Protein AF-A0A1G3AFC1-F1 (afdb_monomer_lite)

Radius of gyration: 31.23 Å; chains: 1; bounding box: 61×49×106 Å

Secondary structure (DSSP, 8-state):
--SHHHHHHHHHHHHHHHHHHHTT-PPPPPPPP-------EEEEEE--SEEE-TT-EEEEEEEEE-SS-EEEEEEEEEEEE-SSSEEEEEEEEES--S-HHHHTTTSTTS-S----TTEEEEE-HHHHHHHH--SSEEEEEEPPTT--EEE-TT-EEEEEEEEEE--SSS-EEEEEEEEEEE-

Structure (mmCIF, N/CA/C/O backbone):
data_AF-A0A1G3AFC1-F1
#
_entry.id   AF-A0A1G3AFC1-F1
#
loop_
_atom_site.group_PDB
_atom_site.id
_atom_site.type_symbol
_atom_site.label_atom_id
_atom_site.label_alt_id
_atom_site.label_comp_id
_atom_site.label_asym_id
_atom_site.label_entity_id
_atom_site.label_seq_id
_atom_site.pdbx_PDB_ins_code
_atom_site.Cartn_x
_atom_site.Cartn_y
_atom_site.Cartn_z
_atom_site.occupancy
_atom_site.B_iso_or_equiv
_atom_site.auth_seq_id
_atom_site.auth_comp_id
_atom_site.auth_asym_id
_atom_site.auth_atom_id
_atom_site.pdbx_PDB_model_num
ATOM 1 N N . MET A 1 1 ? -42.505 -38.297 80.434 1.00 51.41 1 MET A N 1
ATOM 2 C CA . MET A 1 1 ? -42.292 -36.983 79.784 1.00 51.41 1 MET A CA 1
ATOM 3 C C . MET A 1 1 ? -40.799 -36.788 79.515 1.00 51.41 1 MET A C 1
ATOM 5 O O . MET A 1 1 ? -40.097 -36.405 80.435 1.00 51.41 1 MET A O 1
ATOM 9 N N . ARG A 1 2 ? -40.279 -37.134 78.326 1.00 53.50 2 ARG A N 1
ATOM 10 C CA . ARG A 1 2 ? -38.871 -36.860 77.922 1.00 53.50 2 ARG A CA 1
ATOM 11 C C . ARG A 1 2 ? -38.649 -36.772 76.396 1.00 53.50 2 ARG A C 1
ATOM 13 O O . ARG A 1 2 ? -37.534 -36.530 75.960 1.00 53.50 2 ARG A O 1
ATOM 20 N N . THR A 1 3 ? -39.691 -36.945 75.580 1.00 54.88 3 THR A N 1
ATOM 21 C CA . THR A 1 3 ? -39.605 -37.040 74.109 1.00 54.88 3 THR A CA 1
ATOM 22 C C . THR A 1 3 ? -39.772 -35.705 73.375 1.00 54.88 3 THR A C 1
ATOM 24 O O . THR A 1 3 ? -39.452 -35.618 72.196 1.00 54.88 3 THR A O 1
ATOM 27 N N . THR A 1 4 ? -40.225 -34.645 74.049 1.00 58.91 4 THR A N 1
ATOM 28 C CA . THR A 1 4 ? -40.506 -33.338 73.428 1.00 58.91 4 THR A CA 1
ATOM 29 C C . THR A 1 4 ? -39.251 -32.498 73.183 1.00 58.91 4 THR A C 1
ATOM 31 O O . THR A 1 4 ? -39.187 -31.769 72.200 1.00 58.91 4 THR A O 1
ATOM 34 N N . SER A 1 5 ? -38.218 -32.625 74.020 1.00 61.38 5 SER A N 1
ATOM 35 C CA . SER A 1 5 ? -37.011 -31.788 73.928 1.00 61.38 5 SER A CA 1
ATOM 36 C C . SER A 1 5 ? -36.074 -32.187 72.783 1.00 61.38 5 SER A C 1
ATOM 38 O O . SER A 1 5 ? -35.434 -31.322 72.191 1.00 61.38 5 SER A O 1
ATOM 40 N N . LEU A 1 6 ? -36.015 -33.477 72.431 1.00 67.31 6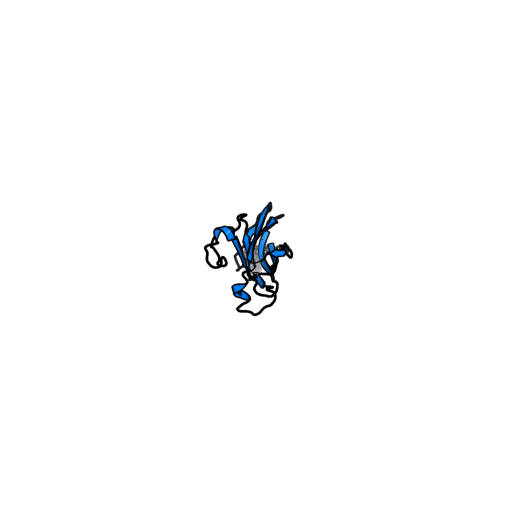 LEU A N 1
ATOM 41 C CA . LEU A 1 6 ? -35.122 -33.974 71.377 1.00 67.31 6 LEU A CA 1
ATOM 42 C C . LEU A 1 6 ? -35.617 -33.586 69.973 1.00 67.31 6 LEU A C 1
ATOM 44 O O . LEU A 1 6 ? -34.820 -33.229 69.112 1.00 67.31 6 LEU A O 1
ATOM 48 N N . ALA A 1 7 ? -36.937 -33.600 69.764 1.00 68.75 7 ALA A N 1
ATOM 49 C CA . ALA A 1 7 ? -37.548 -33.210 68.495 1.00 68.75 7 ALA A CA 1
ATOM 50 C C . ALA A 1 7 ? -37.351 -31.714 68.198 1.00 68.75 7 ALA A C 1
ATOM 52 O O . ALA A 1 7 ? -37.033 -31.344 67.073 1.00 68.75 7 ALA A O 1
ATOM 53 N N . VAL A 1 8 ? -37.466 -30.858 69.220 1.00 73.06 8 VAL A N 1
ATOM 54 C CA . VAL A 1 8 ? -37.245 -29.408 69.083 1.00 73.06 8 VAL A CA 1
ATOM 55 C C . VAL A 1 8 ? -35.782 -29.097 68.750 1.00 73.06 8 VAL A C 1
ATOM 57 O O . VAL A 1 8 ? -35.515 -28.280 67.871 1.00 73.06 8 VAL A O 1
ATOM 60 N N . LEU A 1 9 ? -34.833 -29.789 69.390 1.00 73.50 9 LEU A N 1
ATOM 61 C CA . LEU A 1 9 ? -33.402 -29.664 69.089 1.00 73.50 9 LEU A CA 1
ATOM 62 C C . LEU A 1 9 ? -33.065 -30.097 67.657 1.00 73.50 9 LEU A C 1
ATOM 64 O O . LEU A 1 9 ? -32.279 -29.430 66.989 1.00 73.50 9 LEU A O 1
ATOM 68 N N . LEU A 1 10 ? -33.688 -31.173 67.168 1.00 75.38 10 LEU A N 1
ATOM 69 C CA . LEU A 1 10 ? -33.474 -31.652 65.804 1.00 75.38 10 LEU A CA 1
ATOM 70 C C . LEU A 1 10 ? -34.011 -30.657 64.763 1.00 75.38 10 LEU A C 1
ATOM 72 O O . LEU A 1 10 ? -33.334 -30.375 63.779 1.00 75.38 10 LEU A O 1
ATOM 76 N N . ILE A 1 11 ? -35.189 -30.075 65.006 1.00 75.88 11 ILE A N 1
ATOM 77 C CA . ILE A 1 11 ? -35.785 -29.061 64.122 1.00 75.88 11 ILE A CA 1
ATOM 78 C C . ILE A 1 11 ? -34.911 -27.800 64.072 1.00 75.88 11 ILE A C 1
ATOM 80 O O . ILE A 1 11 ? -34.654 -27.276 62.991 1.00 75.88 11 ILE A O 1
ATOM 84 N N . LEU A 1 12 ? -34.406 -27.341 65.221 1.00 74.25 12 LEU A N 1
ATOM 85 C CA . LEU A 1 12 ? -33.506 -26.185 65.286 1.00 74.25 12 LEU A CA 1
ATOM 86 C C . LEU A 1 12 ? -32.175 -26.444 64.573 1.00 74.25 12 LEU A C 1
ATOM 88 O O . LEU A 1 12 ? -31.696 -25.570 63.855 1.00 74.25 12 LEU A O 1
ATOM 92 N N . ALA A 1 13 ? -31.601 -27.640 64.718 1.00 71.69 13 ALA A N 1
ATOM 93 C CA . ALA A 1 13 ? -30.367 -28.010 64.030 1.00 71.69 13 ALA A CA 1
ATOM 94 C C . ALA A 1 13 ? -30.548 -28.043 62.502 1.00 71.69 13 ALA A C 1
ATOM 96 O O . ALA A 1 13 ? -29.705 -27.522 61.773 1.00 71.69 13 ALA A O 1
ATOM 97 N N . VAL A 1 14 ? -31.667 -28.588 62.013 1.00 74.56 14 VAL A N 1
ATOM 98 C CA . VAL A 1 14 ? -31.995 -28.604 60.577 1.00 74.56 14 VAL A CA 1
ATOM 99 C C . VAL A 1 14 ? -32.233 -27.187 60.047 1.00 74.56 14 VAL A C 1
ATOM 101 O O . VAL A 1 14 ? -31.735 -26.848 58.975 1.00 74.56 14 VAL A O 1
ATOM 104 N N . ALA A 1 15 ? -32.925 -26.335 60.808 1.00 69.75 15 ALA A N 1
ATOM 105 C CA . ALA A 1 15 ? -33.144 -24.940 60.430 1.00 69.75 15 ALA A CA 1
ATOM 106 C C . ALA A 1 15 ? -31.825 -24.149 60.354 1.00 69.75 15 ALA A C 1
ATOM 108 O O . ALA A 1 15 ? -31.602 -23.418 59.392 1.00 69.75 15 ALA A O 1
ATOM 109 N N . LEU A 1 16 ? -30.918 -24.336 61.318 1.00 68.62 16 LEU A N 1
ATOM 110 C CA . LEU A 1 16 ? -29.599 -23.693 61.326 1.00 68.62 16 LEU A CA 1
ATOM 111 C C . LEU A 1 16 ? -28.709 -24.167 60.168 1.00 68.62 16 LEU A C 1
ATOM 113 O O . LEU A 1 16 ? -28.019 -23.349 59.560 1.00 68.62 16 LEU A O 1
ATOM 117 N N . LEU A 1 17 ? -28.762 -25.456 59.816 1.00 64.50 17 LEU A N 1
ATOM 118 C CA . LEU A 1 17 ? -28.052 -26.002 58.654 1.00 64.50 17 LEU A CA 1
ATOM 119 C C . LEU A 1 17 ? -28.596 -25.443 57.332 1.00 64.50 17 LEU A C 1
ATOM 121 O O . LEU A 1 17 ? -27.813 -25.099 56.450 1.00 64.50 17 LEU A O 1
ATOM 125 N N . ALA A 1 18 ? -29.918 -25.295 57.205 1.00 61.31 18 ALA A N 1
ATOM 126 C CA . ALA A 1 18 ? -30.536 -24.702 56.020 1.00 61.31 18 ALA A CA 1
ATOM 127 C C . ALA A 1 18 ? -30.172 -23.215 55.864 1.00 61.31 18 ALA A C 1
ATOM 129 O O . ALA A 1 18 ? -29.849 -22.774 54.765 1.00 61.31 18 ALA A O 1
ATOM 130 N N . ILE A 1 19 ? -30.150 -22.452 56.962 1.00 64.75 19 ILE A N 1
ATOM 131 C CA . ILE A 1 19 ? -29.762 -21.033 56.945 1.00 64.75 19 ILE A CA 1
ATOM 132 C C . ILE A 1 19 ? -28.272 -20.877 56.604 1.00 64.75 19 ILE A C 1
ATOM 134 O O . ILE A 1 19 ? -27.912 -20.011 55.808 1.00 64.75 19 ILE A O 1
ATOM 138 N N . GLY A 1 20 ? -27.410 -21.749 57.138 1.00 58.84 20 GLY A N 1
ATOM 139 C CA . GLY A 1 20 ? -25.987 -21.775 56.790 1.00 58.84 20 GLY A CA 1
ATOM 140 C C . GLY A 1 20 ? -25.734 -22.106 55.315 1.00 58.84 20 GLY A C 1
ATOM 141 O O . GLY A 1 20 ? -24.843 -21.519 54.710 1.00 58.84 20 GLY A O 1
ATOM 142 N N . ALA A 1 21 ? -26.542 -22.987 54.718 1.00 59.78 21 ALA A N 1
ATOM 143 C CA . ALA A 1 21 ? -26.427 -23.366 53.309 1.00 59.78 21 ALA A CA 1
ATOM 144 C C . ALA A 1 21 ? -26.910 -22.274 52.334 1.00 59.78 21 ALA A C 1
ATOM 146 O O . ALA A 1 21 ? -26.388 -22.181 51.226 1.00 59.78 21 ALA A O 1
ATOM 147 N N . LEU A 1 22 ? -27.869 -21.428 52.732 1.00 57.62 22 LEU A N 1
ATOM 148 C CA . LEU A 1 22 ? -28.245 -20.251 51.937 1.00 57.62 22 LEU A CA 1
ATOM 149 C C . LEU A 1 22 ? -27.219 -19.113 52.060 1.00 57.62 22 LEU A C 1
ATOM 151 O O . LEU A 1 22 ? -27.026 -18.365 51.107 1.00 57.62 22 LEU A O 1
ATOM 155 N N . ALA A 1 23 ? -26.533 -18.993 53.200 1.00 58.97 23 ALA A N 1
ATOM 156 C CA . ALA A 1 23 ? -25.540 -17.942 53.432 1.00 58.97 23 ALA A CA 1
ATOM 157 C C . ALA A 1 23 ? -24.205 -18.153 52.683 1.00 58.97 23 ALA A C 1
ATOM 159 O O . ALA A 1 23 ? -23.393 -17.231 52.623 1.00 58.97 23 ALA A O 1
ATOM 160 N N . THR A 1 24 ? -23.962 -19.338 52.110 1.00 59.53 24 THR A N 1
ATOM 161 C CA . THR A 1 24 ? -22.752 -19.645 51.322 1.00 59.53 24 THR A CA 1
ATOM 162 C C . THR A 1 24 ? -22.941 -19.498 49.815 1.00 59.53 24 THR A C 1
ATOM 164 O O . THR A 1 24 ? -21.978 -19.669 49.063 1.00 59.53 24 THR A O 1
ATOM 167 N N . GLN A 1 25 ? -24.142 -19.141 49.352 1.00 62.00 25 GLN A N 1
ATOM 168 C CA . GLN A 1 25 ? -24.335 -18.728 47.968 1.00 62.00 25 GLN A CA 1
ATOM 169 C C . GLN A 1 25 ? -23.779 -17.312 47.811 1.00 62.00 25 GLN A C 1
ATOM 171 O O . GLN A 1 25 ? -24.467 -16.316 48.021 1.00 62.00 25 GLN A O 1
ATOM 176 N N . GLY A 1 26 ? -22.486 -17.234 47.483 1.00 66.19 26 GLY A N 1
ATOM 177 C CA . GLY A 1 26 ? -21.879 -16.007 46.978 1.00 66.19 26 GLY A CA 1
ATOM 178 C C . GLY A 1 26 ? -22.670 -15.464 45.780 1.00 66.19 26 GLY A C 1
ATOM 179 O O . GLY A 1 26 ? -23.476 -16.194 45.194 1.00 66.19 26 GLY A O 1
ATOM 180 N N . PRO A 1 27 ? -22.477 -14.186 45.413 1.00 74.06 27 PRO A N 1
ATOM 181 C CA . PRO A 1 27 ? -23.158 -13.610 44.261 1.00 74.06 27 PRO A CA 1
ATOM 182 C C . PRO A 1 27 ? -22.965 -14.518 43.046 1.00 74.06 27 PRO A C 1
ATOM 184 O O . PRO A 1 27 ? -21.877 -15.067 42.846 1.00 74.06 27 PRO A O 1
ATOM 187 N N . ALA A 1 28 ? -24.040 -14.697 42.273 1.00 75.56 28 ALA A N 1
ATOM 188 C CA . ALA A 1 28 ? -23.974 -15.443 41.028 1.00 75.56 28 ALA A CA 1
ATOM 189 C C . ALA A 1 28 ? -22.773 -14.932 40.212 1.00 75.56 28 ALA A C 1
ATOM 191 O O . ALA A 1 28 ? -22.538 -13.716 40.190 1.00 75.56 28 ALA A O 1
ATOM 192 N N . PRO A 1 29 ? -21.977 -15.831 39.605 1.00 74.00 29 PRO A N 1
ATOM 193 C CA . PRO A 1 29 ? -20.879 -15.410 38.751 1.00 74.00 29 PRO A CA 1
ATOM 194 C C . PRO A 1 29 ? -21.417 -14.419 37.721 1.00 74.00 29 PRO A C 1
ATOM 196 O O . PRO A 1 29 ? -22.510 -14.614 37.191 1.00 74.00 29 PRO A O 1
ATOM 199 N N . ALA A 1 30 ? -20.673 -13.334 37.501 1.00 77.25 30 A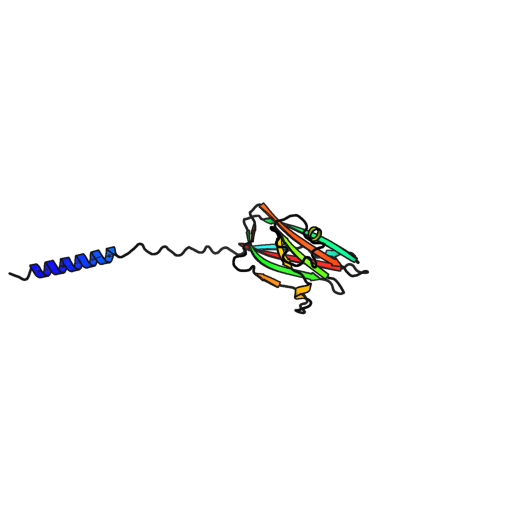LA A N 1
ATOM 200 C CA . ALA A 1 30 ? -21.048 -12.341 36.509 1.00 77.25 30 ALA A CA 1
ATOM 201 C C . ALA A 1 30 ? -21.282 -13.038 35.167 1.00 77.25 30 ALA A C 1
ATOM 203 O O . ALA A 1 30 ? -20.516 -13.939 34.801 1.00 77.25 30 ALA A O 1
ATOM 204 N N . ASP A 1 31 ? -22.332 -12.622 34.459 1.00 75.81 31 ASP A N 1
ATOM 205 C CA . ASP A 1 31 ? -22.581 -13.125 33.118 1.00 75.81 31 ASP A CA 1
ATOM 206 C C . ASP A 1 31 ? -21.307 -12.956 32.276 1.00 75.81 31 ASP A C 1
ATOM 208 O O . ASP A 1 31 ? -20.618 -11.929 32.391 1.00 75.81 31 ASP A O 1
ATOM 212 N N . PRO A 1 32 ? -20.958 -13.954 31.445 1.00 65.94 32 PRO A N 1
ATOM 213 C CA . PRO A 1 32 ? -19.854 -13.801 30.522 1.00 65.94 32 PRO A CA 1
ATOM 214 C C . PRO A 1 32 ? -20.083 -12.539 29.681 1.00 65.94 32 PRO A C 1
ATOM 216 O O . PRO A 1 32 ? -21.221 -12.274 29.279 1.00 65.94 32 PRO A O 1
ATOM 219 N N . PRO A 1 33 ? -19.029 -11.752 29.403 1.00 62.34 33 PRO A N 1
ATOM 220 C CA . PRO A 1 33 ? -19.165 -10.576 28.562 1.00 62.34 33 PRO A CA 1
ATOM 221 C C . PRO A 1 33 ? -19.795 -10.991 27.233 1.00 62.34 33 PRO A C 1
ATOM 223 O O . PRO A 1 33 ? -19.308 -11.900 26.559 1.00 62.34 33 PRO A O 1
ATOM 226 N N . VAL A 1 34 ? -20.895 -10.331 26.870 1.00 58.22 34 VAL A N 1
ATOM 227 C CA . VAL A 1 34 ? -21.516 -10.505 25.559 1.00 58.22 34 VAL A CA 1
ATOM 228 C C . VAL A 1 34 ? -20.497 -10.034 24.527 1.00 58.22 34 VAL A C 1
ATOM 230 O O . VAL A 1 34 ? -20.223 -8.840 24.404 1.00 58.22 34 VAL A O 1
ATOM 233 N N . LEU A 1 35 ? -19.898 -10.980 23.806 1.00 51.47 35 LEU A N 1
ATOM 234 C CA . LEU A 1 35 ? -19.117 -10.678 22.617 1.00 51.47 35 LEU A CA 1
ATOM 235 C C . LEU A 1 35 ? -20.100 -10.140 21.581 1.00 51.47 35 LEU A C 1
ATOM 237 O O . LEU A 1 35 ? -20.845 -10.899 20.968 1.00 51.47 35 LEU A O 1
ATOM 241 N N . HIS A 1 36 ? -20.146 -8.821 21.420 1.00 55.66 36 HIS A N 1
ATOM 242 C CA . HIS A 1 36 ? -20.812 -8.239 20.266 1.00 55.66 36 HIS A CA 1
ATOM 243 C C . HIS A 1 36 ? -20.106 -8.766 19.015 1.00 55.66 36 HIS A C 1
ATOM 245 O O . HIS A 1 36 ? -18.921 -8.489 18.818 1.00 55.66 36 HIS A O 1
ATOM 251 N N . GLU A 1 37 ? -20.818 -9.532 18.187 1.00 56.94 37 GLU A N 1
ATOM 252 C CA . GLU A 1 37 ? -20.361 -9.856 16.840 1.00 56.94 37 GLU A CA 1
ATOM 253 C C . GLU A 1 37 ? -20.152 -8.533 16.096 1.00 56.94 37 GLU A C 1
ATOM 255 O O . GLU A 1 37 ? -21.101 -7.834 15.737 1.00 56.94 37 GLU A O 1
ATOM 260 N N . ARG A 1 38 ? -18.891 -8.133 15.928 1.00 65.62 38 ARG A N 1
ATOM 261 C CA . ARG A 1 38 ? -18.538 -7.013 15.062 1.00 65.62 38 ARG A CA 1
ATOM 262 C C . ARG A 1 38 ? -18.537 -7.545 13.637 1.00 65.62 38 ARG A C 1
ATOM 264 O O . ARG A 1 38 ? -17.751 -8.432 13.311 1.00 65.62 38 ARG A O 1
ATOM 271 N N . ALA A 1 39 ? -19.451 -7.041 12.812 1.00 83.00 39 ALA A N 1
ATOM 272 C CA . ALA A 1 39 ? -19.506 -7.412 11.406 1.00 83.00 39 ALA A CA 1
ATOM 273 C C . ALA A 1 39 ? -18.200 -6.992 10.721 1.00 83.00 39 ALA A C 1
ATOM 275 O O . ALA A 1 39 ? -17.845 -5.815 10.747 1.00 83.00 39 ALA A O 1
ATOM 276 N N . LEU A 1 40 ? -17.503 -7.950 10.110 1.00 86.56 40 LEU A N 1
ATOM 277 C CA . LEU A 1 40 ? -16.324 -7.665 9.303 1.00 86.56 40 LEU A CA 1
ATOM 278 C C . LEU A 1 40 ? -16.745 -6.867 8.061 1.00 86.56 40 LEU A C 1
ATOM 280 O O . LEU A 1 40 ? -17.638 -7.280 7.318 1.00 86.56 40 LEU A O 1
ATOM 284 N N . LYS A 1 41 ? -16.092 -5.731 7.841 1.00 91.94 41 LYS A N 1
ATOM 285 C CA . LYS A 1 41 ? -16.302 -4.816 6.718 1.00 91.94 41 LYS A CA 1
ATOM 286 C C . LYS A 1 41 ? -15.081 -4.797 5.810 1.00 91.94 41 LYS A C 1
ATOM 288 O O . LYS A 1 41 ? -13.998 -5.252 6.180 1.00 91.94 41 LYS A O 1
ATOM 293 N N . ALA A 1 42 ? -15.266 -4.260 4.609 1.00 91.06 42 ALA A N 1
ATOM 294 C CA . ALA A 1 42 ? -14.202 -4.131 3.631 1.00 91.06 42 ALA A CA 1
ATOM 295 C C . ALA A 1 42 ? -14.315 -2.833 2.832 1.00 91.06 42 ALA A C 1
ATOM 297 O O . ALA A 1 42 ? -15.403 -2.444 2.413 1.00 91.06 42 ALA A O 1
ATOM 298 N N . ILE A 1 43 ? -13.167 -2.229 2.545 1.00 92.19 43 ILE A N 1
ATOM 299 C CA . ILE A 1 43 ? -13.001 -1.159 1.551 1.00 92.19 43 ILE A CA 1
ATOM 300 C C . ILE A 1 43 ? -11.903 -1.553 0.571 1.00 92.19 43 ILE A C 1
ATOM 302 O O . ILE A 1 43 ? -11.027 -2.355 0.890 1.00 92.19 43 ILE A O 1
ATOM 306 N N . THR A 1 44 ? -11.962 -1.017 -0.645 1.00 89.69 44 THR A N 1
ATOM 307 C CA . THR A 1 44 ? -11.016 -1.362 -1.710 1.00 89.69 44 THR A CA 1
ATOM 308 C C . THR A 1 44 ? -10.314 -0.113 -2.226 1.00 89.69 44 THR A C 1
ATOM 310 O O . THR A 1 44 ? -10.966 0.808 -2.714 1.00 89.69 44 THR A O 1
ATOM 313 N N . PHE A 1 45 ? -8.984 -0.119 -2.176 1.00 89.69 45 PHE A N 1
ATOM 314 C CA . PHE A 1 45 ? -8.126 0.794 -2.923 1.00 89.69 45 PHE A CA 1
ATOM 315 C C . PHE A 1 45 ? -7.810 0.162 -4.268 1.00 89.69 45 PHE A C 1
ATOM 317 O O . PHE A 1 45 ? -7.401 -0.993 -4.326 1.00 89.69 45 PHE A O 1
ATOM 324 N N . ASN A 1 46 ? -8.006 0.893 -5.360 1.00 85.94 46 ASN A N 1
ATOM 325 C CA . ASN A 1 46 ? -7.813 0.355 -6.700 1.00 85.94 46 ASN A CA 1
ATOM 326 C C . ASN A 1 46 ? -7.295 1.461 -7.624 1.00 85.94 46 ASN A C 1
ATOM 328 O O . ASN A 1 46 ? -7.970 2.475 -7.797 1.00 85.94 46 ASN A O 1
ATOM 332 N N . THR A 1 47 ? -6.112 1.271 -8.212 1.00 82.25 47 THR A N 1
ATOM 333 C CA . THR A 1 47 ? -5.512 2.231 -9.160 1.00 82.25 47 THR A CA 1
ATOM 334 C C . THR A 1 47 ? -6.111 2.157 -10.563 1.00 82.25 47 THR A C 1
ATOM 336 O O . THR A 1 47 ? -5.773 2.985 -11.407 1.00 82.25 47 THR A O 1
ATOM 339 N N . GLN A 1 48 ? -7.018 1.204 -10.803 1.00 81.44 48 GLN A N 1
ATOM 340 C CA . GLN A 1 48 ? -7.480 0.760 -12.119 1.00 81.44 48 GLN A CA 1
ATOM 341 C C . GLN A 1 48 ? -6.316 0.277 -12.998 1.00 81.44 48 GLN A C 1
ATOM 343 O O . GLN A 1 48 ? -5.148 0.352 -12.622 1.00 81.44 48 GLN A O 1
ATOM 348 N N . ALA A 1 49 ? -6.623 -0.270 -14.173 1.00 80.62 49 ALA A N 1
ATOM 349 C CA . ALA A 1 49 ? -5.583 -0.592 -15.143 1.00 80.62 49 ALA A CA 1
ATOM 350 C C . ALA A 1 49 ? -4.961 0.700 -15.695 1.00 80.62 49 ALA A C 1
ATOM 352 O O . ALA A 1 49 ? -5.680 1.626 -16.079 1.00 80.62 49 ALA A O 1
ATOM 353 N N . TYR A 1 50 ? -3.631 0.755 -15.772 1.00 82.44 50 TYR A N 1
ATOM 354 C CA . TYR A 1 50 ? -2.912 1.911 -16.299 1.00 82.44 50 TYR A CA 1
ATOM 355 C C . TYR A 1 50 ? -1.646 1.530 -17.073 1.00 82.44 50 TYR A C 1
ATOM 357 O O . TYR A 1 50 ? -1.098 0.441 -16.914 1.00 82.44 50 TYR A O 1
ATOM 365 N N . GLY A 1 51 ? -1.197 2.448 -17.934 1.00 84.75 51 GLY A N 1
ATOM 366 C CA . GLY A 1 51 ? 0.055 2.339 -18.682 1.00 84.75 51 GLY A CA 1
ATOM 367 C C . GLY A 1 51 ? 1.181 3.164 -18.054 1.00 84.75 51 GLY A C 1
ATOM 368 O O . GLY A 1 51 ? 0.927 4.233 -17.493 1.00 84.75 51 GLY A O 1
ATOM 369 N N . VAL A 1 52 ? 2.415 2.680 -18.179 1.00 86.00 52 VAL A N 1
ATOM 370 C CA . VAL A 1 52 ? 3.659 3.379 -17.829 1.00 86.00 52 VAL A CA 1
ATOM 371 C C . VAL A 1 52 ? 4.560 3.401 -19.057 1.00 86.00 52 VAL A C 1
ATOM 373 O O . VAL A 1 52 ? 4.830 2.357 -19.655 1.00 86.00 52 VAL A O 1
ATOM 376 N N . ASP A 1 53 ? 5.022 4.590 -19.435 1.00 91.31 53 ASP A N 1
ATOM 377 C CA . ASP A 1 53 ? 5.863 4.788 -20.617 1.00 91.31 53 ASP A CA 1
ATOM 378 C C . ASP A 1 53 ? 7.181 3.990 -20.553 1.00 91.31 53 ASP A C 1
ATOM 380 O O . ASP A 1 53 ? 7.635 3.630 -19.461 1.00 91.31 53 ASP A O 1
ATOM 384 N N . PRO A 1 54 ? 7.808 3.697 -21.709 1.00 90.19 54 PRO A N 1
ATOM 385 C CA . PRO A 1 54 ? 9.082 2.987 -21.760 1.00 90.19 54 PRO A CA 1
ATOM 386 C C . PRO A 1 54 ? 10.171 3.637 -20.900 1.00 90.19 54 PRO A C 1
ATOM 388 O O . PRO A 1 54 ? 10.323 4.861 -20.894 1.00 90.19 54 PRO A O 1
ATOM 391 N N . ALA A 1 55 ? 10.953 2.809 -20.205 1.00 88.31 55 ALA A N 1
ATOM 392 C CA . ALA A 1 55 ? 12.057 3.223 -19.336 1.00 88.31 55 ALA A CA 1
ATOM 393 C C . ALA A 1 55 ? 11.664 4.276 -18.275 1.00 88.31 55 ALA A C 1
ATOM 395 O O . ALA A 1 55 ? 12.452 5.169 -17.940 1.00 88.31 55 ALA A O 1
ATOM 396 N N . LYS A 1 56 ? 10.433 4.200 -17.753 1.00 88.75 56 LYS A N 1
ATOM 397 C CA . LYS A 1 56 ? 9.935 5.074 -16.683 1.00 88.75 56 LYS A CA 1
ATOM 398 C C . LYS A 1 56 ? 9.574 4.300 -15.424 1.00 88.75 56 LYS A C 1
ATOM 400 O O . LYS A 1 56 ? 9.130 3.154 -15.465 1.00 88.75 56 LYS A O 1
ATOM 405 N N . THR A 1 57 ? 9.701 5.009 -14.307 1.00 86.44 57 THR A N 1
ATOM 406 C CA . THR A 1 57 ? 9.119 4.632 -13.023 1.00 86.44 57 THR A CA 1
ATOM 407 C C . THR A 1 57 ? 7.963 5.571 -12.730 1.00 86.44 57 THR A C 1
ATOM 409 O O . THR A 1 57 ? 8.138 6.789 -12.697 1.00 86.44 57 THR A O 1
ATOM 412 N N . ASP A 1 58 ? 6.790 5.001 -12.518 1.00 85.44 58 ASP A N 1
ATOM 413 C CA . ASP A 1 58 ? 5.584 5.714 -12.124 1.00 85.44 58 ASP A CA 1
ATOM 414 C C . ASP A 1 58 ? 5.376 5.513 -10.620 1.00 85.44 58 ASP A C 1
ATOM 416 O O . ASP A 1 58 ? 5.413 4.382 -10.143 1.00 85.44 58 ASP A O 1
ATOM 420 N N . LYS A 1 59 ? 5.224 6.606 -9.865 1.00 86.50 59 LYS A N 1
ATOM 421 C CA . LYS A 1 59 ? 4.999 6.607 -8.409 1.00 86.50 59 LYS A CA 1
ATOM 422 C C . LYS A 1 59 ? 3.650 7.284 -8.151 1.00 86.50 59 LYS A C 1
ATOM 424 O O . LYS A 1 59 ? 3.475 8.439 -8.540 1.00 86.50 59 LYS A O 1
ATOM 429 N N . ARG A 1 60 ? 2.702 6.603 -7.504 1.00 82.62 60 ARG A N 1
ATOM 430 C CA . ARG A 1 60 ? 1.329 7.100 -7.286 1.00 82.62 60 ARG A CA 1
ATOM 431 C C . ARG A 1 60 ? 0.857 6.899 -5.854 1.00 82.62 60 ARG A C 1
ATOM 433 O O . ARG A 1 60 ? 1.415 6.101 -5.106 1.00 82.62 60 ARG A O 1
ATOM 440 N N . SER A 1 61 ? -0.206 7.622 -5.512 1.00 87.62 61 SER A N 1
ATOM 441 C CA . SER A 1 61 ? -0.953 7.447 -4.271 1.00 87.62 61 SER A CA 1
ATOM 442 C C . SER A 1 61 ? -2.449 7.418 -4.577 1.00 87.62 61 SER A C 1
ATOM 444 O O . SER A 1 61 ? -2.941 8.269 -5.317 1.00 87.62 61 SER A O 1
ATOM 446 N N . MET A 1 62 ? -3.168 6.469 -3.988 1.00 90.69 62 MET A N 1
ATOM 447 C CA . MET A 1 62 ? -4.629 6.473 -3.886 1.00 90.69 62 MET A CA 1
ATOM 448 C C . MET A 1 62 ? -5.016 6.726 -2.437 1.00 90.69 62 MET A C 1
ATOM 450 O O . MET A 1 62 ? -4.255 6.384 -1.539 1.00 90.69 62 MET A O 1
ATOM 454 N N . GLN A 1 63 ? -6.190 7.300 -2.193 1.00 93.75 63 GLN A N 1
ATOM 455 C CA . GLN A 1 63 ? -6.628 7.588 -0.832 1.00 93.75 63 GLN A CA 1
ATOM 456 C C . GLN A 1 63 ? -8.129 7.416 -0.650 1.00 93.75 63 GLN A C 1
ATOM 458 O O . GLN A 1 63 ? -8.898 7.583 -1.599 1.00 93.75 63 GLN A O 1
ATOM 463 N N . ILE A 1 64 ? -8.526 7.148 0.589 1.00 93.94 64 ILE A N 1
ATOM 464 C CA . ILE A 1 64 ? -9.913 7.204 1.050 1.00 93.94 64 ILE A CA 1
ATOM 465 C C . ILE A 1 64 ? -9.951 7.852 2.431 1.00 93.94 64 ILE A C 1
ATOM 467 O O . ILE A 1 64 ? -9.012 7.723 3.216 1.00 93.94 64 ILE A O 1
ATOM 471 N N . THR A 1 65 ? -11.061 8.505 2.744 1.00 95.69 65 THR A N 1
ATOM 472 C CA . THR A 1 65 ? -11.333 9.002 4.092 1.00 95.69 65 THR A CA 1
ATOM 473 C C . THR A 1 65 ? -12.210 7.991 4.818 1.00 95.69 65 THR A C 1
ATOM 475 O O . THR A 1 65 ? -13.215 7.546 4.268 1.00 95.69 65 THR A O 1
ATOM 478 N N . ALA A 1 66 ? -11.821 7.612 6.032 1.00 93.38 66 ALA A N 1
ATOM 479 C CA . ALA A 1 66 ? -12.576 6.691 6.863 1.00 93.38 66 ALA A CA 1
ATOM 480 C C . ALA A 1 66 ? -13.913 7.330 7.271 1.00 93.38 66 ALA A C 1
ATOM 482 O O . ALA A 1 66 ? -13.942 8.390 7.896 1.00 93.38 66 ALA A O 1
ATOM 483 N N . GLU A 1 67 ? -15.028 6.697 6.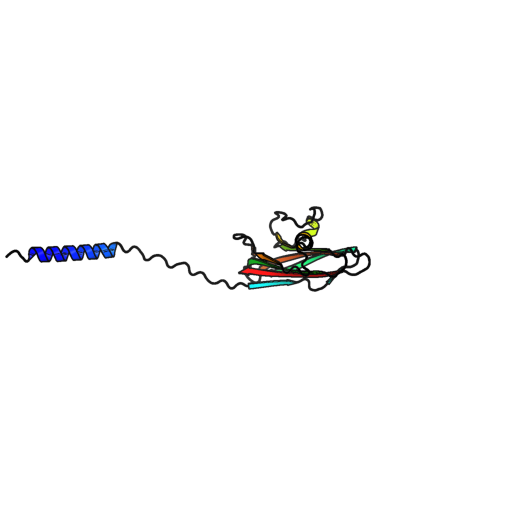914 1.00 94.38 67 GLU A N 1
ATOM 484 C CA . GLU A 1 67 ? -16.374 7.179 7.268 1.00 94.38 67 GLU A CA 1
ATOM 485 C C . GLU A 1 67 ? -16.755 6.837 8.718 1.00 94.38 67 GLU A C 1
ATOM 487 O O . GLU A 1 67 ? -17.657 7.439 9.299 1.00 94.38 67 GLU A O 1
ATOM 492 N N . GLU A 1 68 ? -16.044 5.884 9.314 1.00 93.44 68 GLU A N 1
ATOM 493 C CA . GLU A 1 68 ? -16.226 5.388 10.673 1.00 93.44 68 GLU A CA 1
ATOM 494 C C . GLU A 1 68 ? -14.871 5.011 11.284 1.00 93.44 68 GLU A C 1
ATOM 496 O O . GLU A 1 68 ? -13.866 4.939 10.578 1.00 93.44 68 GLU A O 1
ATOM 501 N N . ASP A 1 69 ? -14.837 4.769 12.595 1.00 92.44 69 ASP A N 1
ATOM 502 C CA . ASP A 1 69 ? -13.653 4.198 13.236 1.00 92.44 69 ASP A CA 1
ATOM 503 C C . ASP A 1 69 ? -13.408 2.794 12.670 1.00 92.44 69 ASP A C 1
ATOM 505 O O . ASP A 1 69 ? -14.286 1.936 12.716 1.00 92.44 69 ASP A O 1
ATOM 509 N N . MET A 1 70 ? -12.205 2.561 12.155 1.00 90.62 70 MET A N 1
ATOM 510 C CA . MET A 1 70 ? -11.799 1.292 11.572 1.00 90.62 70 MET A CA 1
ATOM 511 C C . MET A 1 70 ? -10.736 0.621 12.430 1.00 90.62 70 MET A C 1
ATOM 513 O O . MET A 1 70 ? -9.700 1.208 12.751 1.00 90.62 70 MET A O 1
ATOM 517 N N . HIS A 1 71 ? -10.953 -0.650 12.742 1.00 89.50 71 HIS A N 1
ATOM 518 C CA . HIS A 1 71 ? -9.917 -1.535 13.257 1.00 89.50 71 HIS A CA 1
ATOM 519 C C . HIS A 1 71 ? -9.474 -2.477 12.139 1.00 89.50 71 HIS A C 1
ATOM 521 O O . HIS A 1 71 ? -10.120 -3.495 11.894 1.00 89.50 71 HIS A O 1
ATOM 527 N N . ILE A 1 72 ? -8.388 -2.137 11.442 1.00 87.12 72 ILE A N 1
ATOM 528 C CA . ILE A 1 72 ? -7.885 -2.955 10.331 1.00 87.12 72 ILE A CA 1
ATOM 529 C C . ILE A 1 72 ? -7.283 -4.251 10.880 1.00 87.12 72 ILE A C 1
ATOM 531 O O . ILE A 1 72 ? -6.499 -4.222 11.832 1.00 87.12 72 ILE A O 1
ATOM 535 N N . VAL A 1 73 ? -7.637 -5.383 10.265 1.00 84.19 73 VAL A N 1
ATOM 536 C CA . VAL A 1 73 ? -7.225 -6.723 10.723 1.00 84.19 73 VAL A CA 1
ATOM 537 C C . VAL A 1 73 ? -6.609 -7.618 9.665 1.00 84.19 73 VAL A C 1
ATOM 539 O O . VAL A 1 73 ? -5.923 -8.578 10.014 1.00 84.19 73 VAL A O 1
ATOM 542 N N . ALA A 1 74 ? -6.815 -7.315 8.389 1.00 82.25 74 ALA A N 1
ATOM 543 C CA . ALA A 1 74 ? -6.198 -8.057 7.304 1.00 82.25 74 ALA A CA 1
ATOM 544 C C . ALA A 1 74 ? -6.199 -7.237 6.020 1.00 82.25 74 ALA A C 1
ATOM 546 O O . ALA A 1 74 ? -7.024 -6.330 5.847 1.00 82.25 74 ALA A O 1
ATOM 547 N N . LEU A 1 75 ? -5.289 -7.603 5.123 1.00 82.31 75 LEU A N 1
ATOM 548 C CA . LEU A 1 75 ? -5.187 -7.058 3.779 1.00 82.31 75 LEU A CA 1
ATOM 549 C C . LEU A 1 75 ? -5.287 -8.190 2.750 1.00 82.31 75 LEU A C 1
ATOM 551 O O . LEU A 1 75 ? -4.685 -9.252 2.916 1.00 82.31 75 LEU A O 1
ATOM 555 N N . GLU A 1 76 ? -6.038 -7.949 1.677 1.00 80.75 76 GLU A N 1
ATOM 556 C CA . GLU A 1 76 ? -6.014 -8.788 0.476 1.00 80.75 76 GLU A CA 1
ATOM 557 C C . GLU A 1 76 ? -5.334 -8.014 -0.649 1.00 80.75 76 GLU A C 1
ATOM 559 O O . GLU A 1 76 ? -5.783 -6.924 -1.025 1.00 80.75 76 GLU A O 1
ATOM 564 N N . HIS A 1 77 ? -4.251 -8.572 -1.183 1.00 77.88 77 HIS A N 1
ATOM 565 C CA . HIS A 1 77 ? -3.434 -7.925 -2.203 1.00 77.88 77 HIS A CA 1
ATOM 566 C C . HIS A 1 77 ? -3.732 -8.500 -3.586 1.00 77.88 77 HIS A C 1
ATOM 568 O O . HIS A 1 77 ? -3.837 -9.715 -3.756 1.00 77.88 77 HIS A O 1
ATOM 574 N N . PHE A 1 78 ? -3.834 -7.612 -4.574 1.00 73.25 78 PHE A N 1
ATOM 575 C CA . PHE A 1 78 ? -4.049 -7.953 -5.974 1.00 73.25 78 PHE A CA 1
ATOM 576 C C . PHE A 1 78 ? -3.129 -7.109 -6.852 1.00 73.25 78 PHE A C 1
ATOM 578 O O . PHE A 1 78 ? -3.160 -5.875 -6.817 1.00 73.25 78 PHE A O 1
ATOM 585 N N . ILE A 1 79 ? -2.315 -7.791 -7.652 1.00 71.06 79 ILE A N 1
ATOM 586 C CA . ILE A 1 79 ? -1.331 -7.172 -8.538 1.00 71.06 79 ILE A CA 1
ATOM 587 C C . ILE A 1 79 ? -1.433 -7.810 -9.922 1.00 71.06 79 ILE A C 1
ATOM 589 O O . ILE A 1 79 ? -1.216 -9.013 -10.063 1.00 71.06 79 ILE A O 1
ATOM 593 N N . GLY A 1 80 ? -1.714 -6.992 -10.937 1.00 66.00 80 GLY A N 1
ATOM 594 C CA . GLY A 1 80 ? -1.707 -7.390 -12.345 1.00 66.00 80 GLY A CA 1
ATOM 595 C C . GLY A 1 80 ? -0.549 -6.742 -13.106 1.00 66.00 80 GLY A C 1
ATOM 596 O O . GLY A 1 80 ? -0.383 -5.523 -13.059 1.00 66.00 80 GLY A O 1
ATOM 597 N N . VAL A 1 81 ? 0.244 -7.541 -13.834 1.00 66.75 81 VAL A N 1
ATOM 598 C CA . VAL A 1 81 ? 1.392 -7.058 -14.629 1.00 66.75 81 VAL A CA 1
ATOM 599 C C . VAL A 1 81 ? 1.413 -7.698 -16.014 1.00 66.75 81 VAL A C 1
ATOM 601 O O . VAL A 1 81 ? 1.225 -8.906 -16.156 1.00 66.75 81 VAL A O 1
ATOM 604 N N . GLY A 1 82 ? 1.666 -6.890 -17.047 1.00 63.56 82 GLY A N 1
ATOM 605 C CA . GLY A 1 82 ? 1.850 -7.366 -18.423 1.00 63.56 82 GLY A CA 1
ATOM 606 C C . GLY A 1 82 ? 3.091 -8.261 -18.624 1.00 63.56 82 GLY A C 1
ATOM 607 O O . GLY A 1 82 ? 4.032 -8.256 -17.835 1.00 63.56 82 GLY A O 1
ATOM 608 N N . LYS A 1 83 ? 3.127 -9.047 -19.710 1.00 55.97 83 LYS A N 1
ATOM 609 C CA . LYS A 1 83 ? 4.280 -9.913 -20.041 1.00 55.97 83 LYS A CA 1
ATOM 610 C C . LYS A 1 83 ? 5.467 -9.113 -20.605 1.00 55.97 83 LYS A C 1
ATOM 612 O O . LYS A 1 83 ? 5.255 -8.250 -21.449 1.00 55.97 83 LYS A O 1
ATOM 617 N N . GLY A 1 84 ? 6.699 -9.517 -20.258 1.00 55.03 84 GLY A N 1
ATOM 618 C CA . GLY A 1 84 ? 7.911 -9.201 -21.041 1.00 55.03 84 GLY A CA 1
ATOM 619 C C . GLY A 1 84 ? 8.928 -8.227 -20.426 1.00 55.03 84 GLY A C 1
ATOM 620 O O . GLY A 1 84 ? 9.388 -7.343 -21.137 1.00 55.03 84 GLY A O 1
ATOM 621 N N . SER A 1 85 ? 9.328 -8.429 -19.162 1.00 51.66 85 SER A N 1
ATOM 622 C CA . SER A 1 85 ? 10.349 -7.636 -18.428 1.00 51.66 85 SER A CA 1
ATOM 623 C C . SER A 1 85 ? 9.820 -6.359 -17.762 1.00 51.66 85 SER A C 1
ATOM 625 O O . SER A 1 85 ? 10.322 -5.261 -17.985 1.00 51.66 85 SER A O 1
ATOM 627 N N . LEU A 1 86 ? 8.802 -6.513 -16.915 1.00 63.78 86 LEU A N 1
ATOM 628 C CA . LEU A 1 86 ? 8.212 -5.448 -16.102 1.00 63.78 86 LEU A CA 1
ATOM 629 C C . LEU A 1 86 ? 8.368 -5.828 -14.625 1.00 63.78 86 LEU A C 1
ATOM 631 O O . LEU A 1 86 ? 8.050 -6.969 -14.278 1.00 63.78 86 LEU A O 1
ATOM 635 N N . SER A 1 87 ? 8.816 -4.907 -13.765 1.00 60.91 87 SER A N 1
ATOM 636 C CA . SER A 1 87 ? 8.682 -5.106 -12.317 1.00 60.91 87 SER A CA 1
ATOM 637 C C . SER A 1 87 ? 7.612 -4.186 -11.769 1.00 60.91 87 SER A C 1
ATOM 639 O O . SER A 1 87 ? 7.677 -2.960 -11.890 1.00 60.91 87 SER A O 1
ATOM 641 N N . ASP A 1 88 ? 6.608 -4.812 -11.170 1.00 62.88 88 ASP A N 1
ATOM 642 C CA . ASP A 1 88 ? 5.736 -4.104 -10.262 1.00 62.88 88 ASP A CA 1
ATOM 643 C C . ASP A 1 88 ? 6.387 -4.095 -8.889 1.00 62.88 88 ASP A C 1
ATOM 645 O O . ASP A 1 88 ? 6.459 -5.122 -8.211 1.00 62.88 88 ASP A O 1
ATOM 649 N N . ASN A 1 89 ? 6.864 -2.923 -8.502 1.00 62.09 89 ASN A N 1
ATOM 650 C CA . ASN A 1 89 ? 7.578 -2.759 -7.263 1.00 62.09 89 ASN A CA 1
ATOM 651 C C . ASN A 1 89 ? 6.648 -2.322 -6.118 1.00 62.09 89 ASN A C 1
ATOM 653 O O . ASN A 1 89 ? 7.063 -1.669 -5.172 1.00 62.09 89 ASN A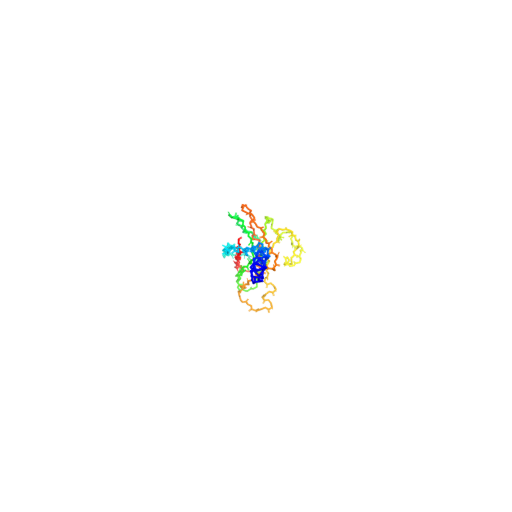 O 1
ATOM 657 N N . GLY A 1 90 ? 5.390 -2.743 -6.141 1.00 72.12 90 GLY A N 1
ATOM 658 C CA . GLY A 1 90 ? 4.647 -2.898 -4.903 1.00 72.12 90 GLY A CA 1
ATOM 659 C C . GLY A 1 90 ? 3.963 -1.651 -4.361 1.00 72.12 90 GLY A C 1
ATOM 660 O O . GLY A 1 90 ? 3.950 -0.572 -4.960 1.00 72.12 90 GLY A O 1
ATOM 661 N N . HIS A 1 91 ? 3.311 -1.843 -3.218 1.00 80.12 91 HIS A N 1
ATOM 662 C CA . HIS A 1 91 ? 2.516 -0.817 -2.559 1.00 80.12 91 HIS A CA 1
ATOM 663 C C . HIS A 1 91 ? 2.596 -0.907 -1.034 1.00 80.12 91 HIS A C 1
ATOM 665 O O . HIS A 1 91 ? 2.933 -1.949 -0.469 1.00 80.12 91 HIS A O 1
ATOM 671 N N . ILE A 1 92 ? 2.265 0.207 -0.384 1.00 81.94 92 ILE A N 1
ATOM 672 C CA . ILE A 1 92 ? 2.270 0.390 1.068 1.00 81.94 92 ILE A CA 1
ATOM 673 C C . ILE A 1 92 ? 1.000 1.120 1.477 1.00 81.94 92 ILE A C 1
ATOM 675 O O . ILE A 1 92 ? 0.617 2.088 0.813 1.00 81.94 92 ILE A O 1
ATOM 679 N N . LEU A 1 93 ? 0.378 0.688 2.578 1.00 86.88 93 LEU A N 1
ATOM 680 C CA . LEU A 1 93 ? -0.677 1.468 3.217 1.00 86.88 93 LEU A CA 1
ATOM 681 C C . LEU A 1 93 ? -0.103 2.385 4.298 1.00 86.88 93 LEU A C 1
ATOM 683 O O . LEU A 1 93 ? 0.899 2.096 4.955 1.00 86.88 93 LEU A O 1
ATOM 687 N N . SER A 1 94 ? -0.738 3.532 4.480 1.00 88.44 94 SER A N 1
ATOM 688 C CA . SER A 1 94 ? -0.313 4.496 5.482 1.00 88.44 94 SER A CA 1
ATOM 689 C C . SER A 1 94 ? -1.472 5.371 5.945 1.00 88.44 94 SER A C 1
ATOM 691 O O . SER A 1 94 ? -2.482 5.546 5.261 1.00 88.44 94 SER A O 1
ATOM 693 N N . THR A 1 95 ? -1.309 5.957 7.125 1.00 89.12 95 THR A N 1
ATOM 694 C CA . THR A 1 95 ? -2.066 7.139 7.564 1.00 89.12 95 THR A CA 1
ATOM 695 C C . THR A 1 95 ? -1.324 8.439 7.234 1.00 89.12 95 THR A C 1
ATOM 697 O O . THR A 1 95 ? -1.816 9.533 7.511 1.00 89.12 95 THR A O 1
ATOM 700 N N . ALA A 1 96 ? -0.132 8.333 6.642 1.00 88.06 96 ALA A N 1
ATOM 701 C CA . ALA A 1 96 ? 0.721 9.451 6.278 1.00 88.06 96 ALA A CA 1
ATOM 702 C C . ALA A 1 96 ? 0.536 9.819 4.791 1.00 88.06 96 ALA A C 1
ATOM 704 O O . ALA A 1 96 ? 0.521 8.929 3.948 1.00 88.06 96 ALA A O 1
ATOM 705 N N . PRO A 1 97 ? 0.399 11.110 4.442 1.00 88.69 97 PRO A N 1
ATOM 706 C CA . PRO A 1 97 ? 0.142 11.529 3.062 1.00 88.69 97 PRO A CA 1
ATOM 707 C C . PRO A 1 97 ? 1.391 11.550 2.172 1.00 88.69 97 PRO A C 1
ATOM 709 O O . PRO A 1 97 ? 1.274 11.615 0.945 1.00 88.69 97 PRO A O 1
ATOM 712 N N . ASP A 1 98 ? 2.587 11.588 2.763 1.00 87.31 98 ASP A N 1
ATOM 713 C CA . ASP A 1 98 ? 3.835 11.682 2.019 1.00 87.31 98 ASP A CA 1
ATOM 714 C C . ASP A 1 98 ? 4.134 10.385 1.268 1.00 87.31 98 ASP A C 1
ATOM 716 O O . ASP A 1 98 ? 3.886 9.290 1.751 1.00 87.31 98 ASP A O 1
ATOM 720 N N . ASN A 1 99 ? 4.666 10.507 0.049 1.00 83.12 99 ASN A N 1
ATOM 721 C CA . ASN A 1 99 ? 5.014 9.338 -0.746 1.00 83.12 99 ASN A CA 1
ATOM 722 C C . ASN A 1 99 ? 6.331 8.727 -0.218 1.00 83.12 99 ASN A C 1
ATOM 724 O O . ASN A 1 99 ? 7.394 9.340 -0.399 1.00 83.12 99 ASN A O 1
ATOM 728 N N . PRO A 1 100 ? 6.301 7.521 0.380 1.00 80.88 100 PRO A N 1
ATOM 729 C CA . PRO A 1 100 ? 7.472 6.925 1.012 1.00 80.88 100 PRO A CA 1
ATOM 730 C C . PRO A 1 100 ? 8.570 6.595 -0.005 1.00 80.88 100 PRO A C 1
ATOM 732 O O . PRO A 1 100 ? 9.748 6.636 0.333 1.00 80.88 100 PRO A O 1
ATOM 735 N N . TRP A 1 101 ? 8.220 6.373 -1.275 1.00 79.38 101 TRP A N 1
ATOM 736 C CA . TRP A 1 101 ? 9.159 6.011 -2.342 1.00 79.38 101 TRP A CA 1
ATOM 737 C C . TRP A 1 101 ? 10.112 7.138 -2.752 1.00 79.38 101 TRP A C 1
ATOM 739 O O . TRP A 1 101 ? 11.061 6.906 -3.500 1.00 79.38 101 TRP A O 1
ATOM 749 N N . VAL A 1 102 ? 9.840 8.377 -2.338 1.00 76.88 102 VAL A N 1
ATOM 750 C CA . VAL A 1 102 ? 10.797 9.488 -2.468 1.00 76.88 102 VAL A CA 1
ATOM 751 C C . VAL A 1 102 ? 11.779 9.456 -1.303 1.00 76.88 102 VAL A C 1
ATOM 753 O O . VAL A 1 102 ? 12.979 9.605 -1.485 1.00 76.88 102 VAL A O 1
ATOM 756 N N . LYS A 1 103 ? 11.266 9.220 -0.095 1.00 75.38 103 LYS A N 1
ATOM 757 C CA . LYS A 1 103 ? 12.062 9.179 1.132 1.00 75.38 103 LYS A CA 1
ATOM 758 C C . LYS A 1 103 ? 12.985 7.959 1.197 1.00 75.38 103 LYS A C 1
ATOM 760 O O . LYS A 1 103 ? 14.051 8.038 1.796 1.00 75.38 103 LYS A O 1
ATOM 765 N N . TRP A 1 104 ? 12.562 6.836 0.627 1.00 77.44 104 TRP A N 1
ATOM 766 C CA . TRP A 1 104 ? 13.252 5.546 0.696 1.00 77.44 104 TRP A CA 1
ATOM 767 C C . TRP A 1 104 ? 13.975 5.186 -0.600 1.00 77.44 104 TRP A C 1
ATOM 769 O O . TRP A 1 104 ? 14.338 4.035 -0.796 1.00 77.44 104 TRP A O 1
ATOM 779 N N . GLU A 1 105 ? 14.217 6.166 -1.472 1.00 73.69 105 GLU A N 1
ATOM 780 C CA . GLU A 1 105 ? 14.916 5.959 -2.746 1.00 73.69 105 GLU A CA 1
ATOM 781 C C . GLU A 1 105 ? 16.322 5.357 -2.571 1.00 73.69 105 GLU A C 1
ATOM 783 O O . GLU A 1 105 ? 16.777 4.598 -3.420 1.00 73.69 105 GLU A O 1
ATOM 788 N N . GLU A 1 106 ? 16.985 5.639 -1.445 1.00 70.06 106 GLU A N 1
ATOM 789 C CA . GLU A 1 106 ? 18.292 5.065 -1.092 1.00 70.06 106 GLU A CA 1
ATOM 790 C C . GLU A 1 106 ? 18.195 3.811 -0.205 1.00 70.06 106 GLU A C 1
ATOM 792 O O . GLU A 1 106 ? 19.197 3.135 0.040 1.00 70.06 106 GLU A O 1
ATOM 797 N N . ALA A 1 107 ? 17.002 3.483 0.300 1.00 60.94 107 ALA A N 1
ATOM 798 C CA . ALA A 1 107 ? 16.787 2.364 1.209 1.00 60.94 107 ALA A CA 1
ATOM 799 C C . ALA A 1 107 ? 16.621 1.058 0.419 1.00 60.94 107 ALA A C 1
ATOM 801 O O . ALA A 1 107 ? 15.545 0.481 0.389 1.00 60.94 107 ALA A O 1
ATOM 802 N N . GLY A 1 108 ? 17.687 0.598 -0.240 1.00 61.44 108 GLY A N 1
ATOM 803 C CA . GLY A 1 108 ? 17.736 -0.719 -0.884 1.00 61.44 108 GLY A CA 1
ATOM 804 C C . GLY A 1 108 ? 16.526 -1.020 -1.775 1.00 61.44 108 GLY A C 1
ATOM 805 O O . GLY A 1 108 ? 16.273 -0.320 -2.750 1.00 61.44 108 GLY A O 1
ATOM 806 N N . THR A 1 109 ? 15.794 -2.087 -1.454 1.00 54.47 109 THR A N 1
ATOM 807 C CA . THR A 1 109 ? 14.621 -2.515 -2.228 1.00 54.47 109 THR A CA 1
ATOM 808 C C . THR A 1 109 ? 13.399 -1.609 -1.991 1.00 54.47 109 THR A C 1
ATOM 810 O O . THR A 1 109 ? 12.459 -1.637 -2.779 1.00 54.47 109 THR A O 1
ATOM 813 N N . GLY A 1 110 ? 13.401 -0.792 -0.929 1.00 52.97 110 GLY A N 1
ATOM 814 C CA . GLY A 1 110 ? 12.236 -0.051 -0.437 1.00 52.97 110 GLY A CA 1
ATOM 815 C C . GLY A 1 110 ? 11.194 -0.956 0.229 1.00 52.97 110 GLY A C 1
ATOM 816 O O . GLY A 1 110 ? 10.113 -0.489 0.586 1.00 52.97 110 GLY A O 1
ATOM 817 N N . MET A 1 111 ? 11.513 -2.244 0.379 1.00 53.44 111 MET A N 1
ATOM 818 C CA . MET A 1 111 ? 10.561 -3.308 0.674 1.00 53.44 111 MET A CA 1
ATOM 819 C C . MET A 1 111 ? 10.608 -3.805 2.116 1.00 53.44 111 MET A C 1
ATOM 821 O O . MET A 1 111 ? 9.736 -4.548 2.564 1.00 53.44 111 MET A O 1
ATOM 825 N N . GLU A 1 112 ? 11.635 -3.422 2.861 1.00 56.75 112 GLU A N 1
ATOM 826 C CA . GLU A 1 112 ? 11.773 -3.787 4.256 1.00 56.75 112 GLU A CA 1
ATOM 827 C C . GLU A 1 112 ? 10.874 -2.904 5.135 1.00 56.75 112 GLU A C 1
ATOM 829 O O . GLU A 1 112 ? 10.723 -1.705 4.873 1.00 56.75 112 GLU A O 1
ATOM 834 N N . PRO A 1 113 ? 10.305 -3.446 6.230 1.00 58.75 113 PRO A N 1
ATOM 835 C CA . PRO A 1 113 ? 9.641 -2.629 7.232 1.00 58.75 113 PRO A CA 1
ATOM 836 C C . PRO A 1 113 ? 10.586 -1.523 7.708 1.00 58.75 113 PRO A C 1
ATOM 838 O O . PRO A 1 113 ? 11.581 -1.778 8.384 1.00 58.75 113 PRO A O 1
ATOM 841 N N . SER A 1 114 ? 10.264 -0.276 7.371 1.00 63.88 114 SER A N 1
ATOM 842 C CA . SER A 1 114 ? 11.121 0.873 7.681 1.00 63.88 114 SER A CA 1
ATOM 843 C C . SER A 1 114 ? 11.156 1.214 9.175 1.00 63.88 114 SER A C 1
ATOM 845 O O . SER A 1 114 ? 11.949 2.050 9.607 1.00 63.88 114 SER A O 1
ATOM 847 N N . GLY A 1 115 ? 10.261 0.615 9.971 1.00 67.81 115 GLY A N 1
ATOM 848 C CA . GLY A 1 115 ? 10.043 0.962 11.377 1.00 67.81 115 GLY A CA 1
ATOM 849 C C . GLY A 1 115 ? 9.475 2.373 11.576 1.00 67.81 115 GLY A C 1
ATOM 850 O O . GLY A 1 115 ? 9.381 2.843 12.709 1.00 67.81 115 GLY A O 1
ATOM 851 N N . VAL A 1 116 ? 9.105 3.064 10.493 1.00 74.06 116 VAL A N 1
ATOM 852 C CA . VAL A 1 116 ? 8.570 4.425 10.535 1.00 74.06 116 VAL A CA 1
ATOM 853 C C . VAL A 1 116 ? 7.089 4.379 10.900 1.00 74.06 116 VAL A C 1
ATOM 855 O O . VAL A 1 116 ? 6.295 3.687 10.266 1.00 74.06 116 VAL A O 1
ATOM 858 N N . ALA A 1 117 ? 6.708 5.158 11.910 1.00 81.38 117 ALA A N 1
ATOM 859 C CA . ALA A 1 117 ? 5.318 5.279 12.329 1.00 81.38 117 ALA A CA 1
ATOM 860 C C . ALA A 1 117 ? 4.423 5.821 11.200 1.00 81.38 117 ALA A C 1
ATOM 862 O O . ALA A 1 117 ? 4.829 6.703 10.444 1.00 81.38 117 ALA A O 1
ATOM 863 N N . GLY A 1 118 ? 3.190 5.315 11.129 1.00 81.00 118 GLY A N 1
ATOM 864 C CA . GLY A 1 118 ? 2.188 5.737 10.145 1.00 81.00 118 GLY A CA 1
ATOM 865 C C . GLY A 1 118 ? 2.183 4.930 8.846 1.00 81.00 118 GLY A C 1
ATOM 866 O O . GLY A 1 118 ? 1.283 5.130 8.041 1.00 81.00 118 GLY A O 1
ATOM 867 N N . TYR A 1 119 ? 3.120 3.998 8.660 1.00 81.44 119 TYR A N 1
ATOM 868 C CA . TYR A 1 119 ? 3.181 3.090 7.511 1.00 81.44 119 TYR A CA 1
ATOM 869 C C . TYR A 1 119 ? 2.962 1.649 7.969 1.00 81.44 119 TYR A C 1
ATOM 871 O O . TYR A 1 119 ? 3.564 1.210 8.950 1.00 81.44 119 TYR A O 1
ATOM 879 N N . PHE A 1 120 ? 2.083 0.918 7.288 1.00 77.75 120 PHE A N 1
ATOM 880 C CA . PHE A 1 120 ? 1.701 -0.443 7.650 1.00 77.75 120 PHE A CA 1
ATOM 881 C C . PHE A 1 120 ? 1.195 -1.196 6.419 1.00 77.75 120 PHE A C 1
ATOM 883 O O . PHE A 1 120 ? 0.570 -0.615 5.544 1.00 77.75 120 PHE A O 1
ATOM 890 N N . GLY A 1 121 ? 1.427 -2.502 6.348 1.00 72.62 121 GLY A N 1
ATOM 891 C CA . GLY A 1 121 ? 1.069 -3.271 5.156 1.00 72.62 121 GLY A CA 1
ATOM 892 C C . GLY A 1 121 ? 2.029 -3.007 3.997 1.00 72.62 121 GLY A C 1
ATOM 893 O O . GLY A 1 121 ? 2.454 -1.879 3.738 1.00 72.62 121 GLY A O 1
ATOM 894 N N . TYR A 1 122 ? 2.426 -4.082 3.335 1.00 70.56 122 TYR A N 1
ATOM 895 C CA . TYR A 1 122 ? 3.525 -4.044 2.393 1.00 70.56 122 TYR A CA 1
ATOM 896 C C . TYR A 1 122 ? 3.391 -5.204 1.399 1.00 70.56 122 TYR A C 1
ATOM 898 O O . TYR A 1 122 ? 3.142 -6.339 1.797 1.00 70.56 122 TYR A O 1
ATOM 906 N N . CYS A 1 123 ? 3.556 -4.942 0.102 1.00 65.56 123 CYS A N 1
ATOM 907 C CA . CYS A 1 123 ? 3.509 -5.991 -0.913 1.00 65.56 123 CYS A CA 1
ATOM 908 C C . CYS A 1 123 ? 4.566 -5.749 -1.985 1.00 65.56 123 CYS A C 1
ATOM 910 O O . CYS A 1 123 ? 4.502 -4.738 -2.676 1.00 65.56 123 CYS A O 1
ATOM 912 N N . GLY A 1 124 ? 5.503 -6.685 -2.145 1.00 56.47 124 GLY A N 1
ATOM 913 C CA . GLY A 1 124 ? 6.518 -6.677 -3.194 1.00 56.47 124 GLY A CA 1
ATOM 914 C C . GLY A 1 124 ? 6.588 -7.982 -3.959 1.00 56.47 124 GLY A C 1
ATOM 915 O O . GLY A 1 124 ? 6.580 -9.065 -3.376 1.00 56.47 124 GLY A O 1
ATOM 916 N N . ARG A 1 125 ? 6.685 -7.862 -5.283 1.00 50.72 125 ARG A N 1
ATOM 917 C CA . ARG A 1 125 ? 6.776 -8.965 -6.247 1.00 50.72 125 ARG A CA 1
ATOM 918 C C . ARG A 1 125 ? 8.002 -9.860 -6.049 1.00 50.72 125 ARG A C 1
ATOM 920 O O . ARG A 1 125 ? 7.888 -11.072 -6.262 1.00 50.72 125 ARG A O 1
ATOM 927 N N . ASP A 1 126 ? 9.139 -9.297 -5.650 1.00 42.94 126 ASP A N 1
ATOM 928 C CA . ASP A 1 126 ? 10.424 -10.011 -5.694 1.00 42.94 126 ASP A CA 1
ATOM 929 C C . ASP A 1 126 ? 10.508 -11.151 -4.672 1.00 42.94 126 ASP A C 1
ATOM 931 O O . ASP A 1 126 ? 11.141 -12.168 -4.934 1.00 42.94 126 ASP A O 1
ATOM 935 N N . TYR A 1 127 ? 9.770 -11.077 -3.560 1.00 37.56 127 TYR A N 1
ATOM 936 C CA . TYR A 1 127 ? 9.726 -12.193 -2.611 1.00 37.56 127 TYR A CA 1
ATOM 937 C C . TYR A 1 127 ? 8.857 -13.370 -3.099 1.00 37.56 127 TYR A C 1
ATOM 939 O O . TYR A 1 127 ? 9.144 -14.526 -2.795 1.00 37.56 127 TYR A O 1
ATOM 947 N N . TYR A 1 128 ? 7.797 -13.106 -3.875 1.00 36.72 128 TYR A N 1
ATOM 948 C CA . TYR A 1 128 ? 6.778 -14.117 -4.196 1.00 36.72 128 TYR A CA 1
ATOM 949 C C . TYR A 1 128 ? 6.891 -14.700 -5.607 1.00 36.72 128 TYR A C 1
ATOM 951 O O . TYR A 1 128 ? 6.620 -15.885 -5.801 1.00 36.72 128 TYR A O 1
ATOM 959 N N . SER A 1 129 ? 7.300 -13.914 -6.604 1.00 37.06 129 SER A N 1
ATOM 960 C CA . SER A 1 129 ? 7.353 -14.395 -7.993 1.00 37.06 129 SER A CA 1
ATOM 961 C C . SER A 1 129 ? 8.569 -15.284 -8.278 1.00 37.06 129 SER A C 1
ATOM 963 O O . SER A 1 129 ? 8.420 -16.287 -8.977 1.00 37.06 129 SER A O 1
ATOM 965 N N . GLU A 1 130 ? 9.728 -14.998 -7.674 1.00 34.22 130 GLU A N 1
ATOM 966 C CA . GLU A 1 130 ? 10.943 -15.810 -7.849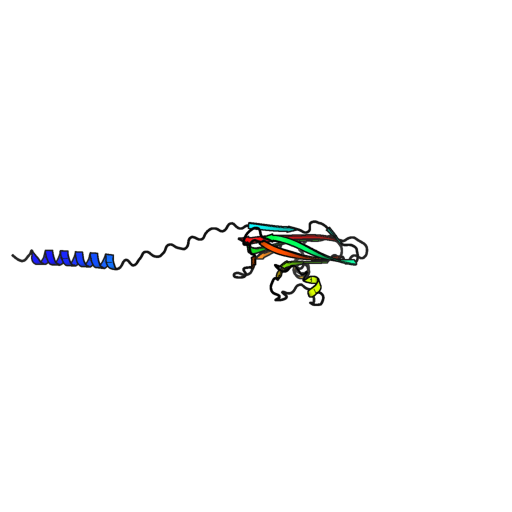 1.00 34.22 130 GLU A CA 1
ATOM 967 C C . GLU A 1 130 ? 10.938 -17.098 -7.008 1.00 34.22 130 GLU A C 1
ATOM 969 O O . GLU A 1 130 ? 11.589 -18.075 -7.377 1.00 34.22 130 GLU A O 1
ATOM 974 N N . VAL A 1 131 ? 10.155 -17.148 -5.921 1.00 32.84 131 VAL A N 1
ATOM 975 C CA . VAL A 1 131 ? 10.081 -18.318 -5.026 1.00 32.84 131 VAL A CA 1
ATOM 976 C C . VAL A 1 131 ? 8.853 -19.203 -5.294 1.00 32.84 131 VAL A C 1
ATOM 978 O O . VAL A 1 131 ? 8.943 -20.417 -5.113 1.00 32.84 131 VAL A O 1
ATOM 981 N N . ALA A 1 132 ? 7.714 -18.651 -5.742 1.00 33.53 132 ALA A N 1
ATOM 982 C CA . ALA A 1 132 ? 6.445 -19.397 -5.798 1.00 33.53 132 ALA A CA 1
ATOM 983 C C . ALA A 1 132 ? 5.881 -19.678 -7.207 1.00 33.53 132 ALA A C 1
ATOM 985 O O . ALA A 1 132 ? 4.969 -20.495 -7.328 1.00 33.53 132 ALA A O 1
ATOM 986 N N . GLY A 1 133 ? 6.382 -19.045 -8.279 1.00 35.72 133 GLY A N 1
ATOM 987 C CA . GLY A 1 133 ? 5.942 -19.337 -9.657 1.00 35.72 133 GLY A CA 1
ATOM 988 C C . GLY A 1 133 ? 4.462 -19.031 -9.957 1.00 35.72 133 GLY A C 1
ATOM 989 O O . GLY A 1 133 ? 3.873 -19.647 -10.847 1.00 35.72 133 GLY A O 1
ATOM 990 N N . ILE A 1 134 ? 3.845 -18.106 -9.215 1.00 39.09 134 ILE A N 1
ATOM 991 C CA . ILE A 1 134 ? 2.416 -17.774 -9.319 1.00 39.09 134 ILE A CA 1
ATOM 992 C C . ILE A 1 134 ? 2.209 -16.620 -10.314 1.00 39.09 134 ILE A C 1
ATOM 994 O O . ILE A 1 134 ? 2.873 -15.590 -10.228 1.00 39.09 134 ILE A O 1
ATOM 998 N N . ALA A 1 135 ? 1.276 -16.799 -11.255 1.00 40.16 135 ALA A N 1
ATOM 999 C CA . ALA A 1 135 ? 1.000 -15.845 -12.334 1.00 40.16 135 ALA A CA 1
ATOM 1000 C C . ALA A 1 135 ? 0.192 -14.604 -11.901 1.00 40.16 135 ALA A C 1
ATOM 1002 O O . ALA A 1 135 ? 0.315 -13.575 -12.552 1.00 40.16 135 ALA A O 1
ATOM 1003 N N . ASP A 1 136 ? -0.548 -14.677 -10.792 1.00 46.38 136 ASP A N 1
ATOM 1004 C CA . ASP A 1 136 ? -1.268 -13.561 -10.168 1.00 46.38 136 ASP A CA 1
ATOM 1005 C C . ASP A 1 136 ? -1.146 -13.694 -8.644 1.00 46.38 136 ASP A C 1
ATOM 1007 O O . ASP A 1 136 ? -1.579 -14.693 -8.063 1.00 46.38 136 ASP A O 1
ATOM 1011 N N . VAL A 1 137 ? -0.531 -12.717 -7.971 1.00 50.56 137 VAL A N 1
ATOM 1012 C CA . VAL A 1 137 ? -0.371 -12.771 -6.510 1.00 50.56 137 VAL A CA 1
ATOM 1013 C C . VAL A 1 137 ? -1.684 -12.334 -5.866 1.00 50.56 137 VAL A C 1
ATOM 1015 O O . VAL A 1 137 ? -1.917 -11.149 -5.654 1.00 50.56 137 VAL A O 1
ATOM 1018 N N . MET A 1 138 ? -2.546 -13.310 -5.579 1.00 54.94 138 MET A N 1
ATOM 1019 C CA . MET A 1 138 ? -3.663 -13.179 -4.642 1.00 54.94 138 MET A CA 1
ATOM 1020 C C . MET A 1 138 ? -3.181 -13.658 -3.271 1.00 54.94 138 MET A C 1
ATOM 1022 O O . MET A 1 138 ? -3.345 -14.827 -2.920 1.00 54.94 138 MET A O 1
ATOM 1026 N N . ALA A 1 139 ? -2.510 -12.786 -2.526 1.00 60.25 139 ALA A N 1
ATOM 1027 C CA . ALA A 1 139 ? -2.042 -13.111 -1.183 1.00 60.25 139 ALA A CA 1
ATOM 1028 C C . ALA A 1 139 ? -2.993 -12.515 -0.140 1.00 60.25 139 ALA A C 1
ATOM 1030 O O . ALA A 1 139 ? -3.374 -11.346 -0.222 1.00 60.25 139 ALA A O 1
ATOM 1031 N N . TYR A 1 140 ? -3.364 -13.340 0.837 1.00 62.53 140 TYR A N 1
ATOM 1032 C CA . TYR A 1 140 ? -4.043 -12.907 2.051 1.00 62.53 140 TYR A CA 1
ATOM 1033 C C . TYR A 1 140 ? -2.994 -12.746 3.147 1.00 62.53 140 TYR A C 1
ATOM 1035 O O . TYR A 1 140 ? -2.313 -13.716 3.488 1.00 62.53 140 TYR A O 1
ATOM 1043 N N . GLU A 1 141 ? -2.870 -11.542 3.697 1.00 66.31 141 GLU A N 1
ATOM 1044 C CA . GLU A 1 141 ? -1.943 -11.263 4.789 1.00 66.31 141 GLU A CA 1
ATOM 1045 C C . GLU A 1 141 ? -2.740 -10.935 6.060 1.00 66.31 141 GLU A C 1
ATOM 1047 O O . GLU A 1 141 ? -3.239 -9.813 6.219 1.00 66.31 141 GLU A O 1
ATOM 1052 N N . PRO A 1 142 ? -2.923 -11.911 6.973 1.00 64.19 142 PRO A N 1
ATOM 1053 C CA . PRO A 1 142 ? -3.463 -11.608 8.285 1.00 64.19 142 PRO A CA 1
ATOM 1054 C C . PRO A 1 142 ? -2.416 -10.826 9.072 1.00 64.19 142 PRO A C 1
ATOM 1056 O O . PRO A 1 142 ? -1.257 -11.242 9.153 1.00 64.19 142 PRO A O 1
ATOM 1059 N N . PHE A 1 143 ? -2.824 -9.738 9.722 1.00 64.94 143 PHE A N 1
ATOM 1060 C CA . PHE A 1 143 ? -1.930 -9.092 10.674 1.00 64.94 143 PHE A CA 1
ATOM 1061 C C . PHE A 1 143 ? -1.635 -10.045 11.845 1.00 64.94 143 PHE A C 1
ATOM 1063 O O . PHE A 1 143 ? -2.537 -10.766 12.293 1.00 64.94 143 PHE A O 1
ATOM 1070 N N . PRO A 1 144 ? -0.394 -10.065 12.372 1.00 60.06 144 PRO A N 1
ATOM 1071 C CA . PRO A 1 144 ? -0.079 -10.823 13.575 1.00 60.06 144 PRO A CA 1
ATOM 1072 C C . PRO A 1 144 ? -1.053 -10.476 14.702 1.00 60.06 144 PRO A C 1
ATOM 1074 O O . PRO A 1 144 ? -1.403 -9.310 14.890 1.00 60.06 144 PRO A O 1
ATOM 1077 N N . ALA A 1 145 ? -1.476 -11.476 15.478 1.00 51.12 145 ALA A N 1
ATOM 1078 C CA . ALA A 1 145 ? -2.380 -11.254 16.603 1.00 51.12 145 ALA A CA 1
ATOM 1079 C C . ALA A 1 145 ? -1.832 -10.154 17.536 1.00 51.12 145 ALA A C 1
ATOM 1081 O O . ALA A 1 145 ? -0.676 -10.204 17.952 1.00 51.12 145 ALA A O 1
ATOM 1082 N N . GLY A 1 146 ? -2.659 -9.148 17.841 1.00 52.81 146 GLY A N 1
ATOM 1083 C CA . GLY A 1 146 ? -2.262 -7.973 18.629 1.00 52.81 146 GLY A CA 1
ATOM 1084 C C . GLY A 1 146 ? -1.717 -6.797 17.809 1.00 52.81 146 GLY A C 1
ATOM 1085 O O . GLY A 1 146 ? -1.518 -5.717 18.361 1.00 52.81 146 GLY A O 1
ATOM 1086 N N . THR A 1 147 ? -1.522 -6.963 16.499 1.00 61.75 147 THR A N 1
ATOM 1087 C CA . THR A 1 147 ? -1.243 -5.857 15.576 1.00 61.75 147 THR A CA 1
ATOM 1088 C C . THR A 1 147 ? -2.577 -5.282 15.121 1.00 61.75 147 THR A C 1
ATOM 1090 O O . THR A 1 147 ? -3.237 -5.808 14.230 1.00 61.75 147 THR A O 1
ATOM 1093 N N . HIS A 1 148 ? -3.005 -4.225 15.801 1.00 67.31 148 HIS A N 1
ATOM 1094 C CA . HIS A 1 148 ? -4.219 -3.491 15.473 1.00 67.31 148 HIS A CA 1
ATOM 1095 C C . HIS A 1 148 ? -3.810 -2.156 14.871 1.00 67.31 148 HIS A C 1
ATOM 1097 O O . HIS A 1 148 ? -3.076 -1.402 15.511 1.00 67.31 148 HIS A O 1
ATOM 1103 N N . VAL A 1 149 ? -4.292 -1.858 13.666 1.00 82.19 149 VAL A N 1
ATOM 1104 C CA . VAL A 1 149 ? -4.123 -0.531 13.069 1.00 82.19 149 VAL A CA 1
ATOM 1105 C C . VAL A 1 149 ? -5.447 0.220 13.215 1.00 82.19 149 VAL A C 1
ATOM 1107 O O . VAL A 1 149 ? -6.386 -0.055 12.461 1.00 82.19 149 VAL A O 1
ATOM 1110 N N . PRO A 1 150 ? -5.570 1.106 14.222 1.00 88.56 150 PRO A N 1
ATOM 1111 C CA . PRO A 1 150 ? -6.740 1.952 14.371 1.00 88.56 150 PRO A CA 1
ATOM 1112 C C . PRO A 1 150 ? -6.666 3.124 13.391 1.00 88.56 150 PRO A C 1
ATOM 1114 O O . PRO A 1 150 ? -5.630 3.775 13.270 1.00 88.56 150 PRO A O 1
ATOM 1117 N N . VAL A 1 151 ? -7.790 3.415 12.749 1.00 90.81 151 VAL A N 1
ATOM 1118 C CA . VAL A 1 151 ? -7.994 4.605 11.919 1.00 90.81 151 VAL A CA 1
ATOM 1119 C C . VAL A 1 151 ? -9.292 5.239 12.379 1.00 90.81 151 VAL A C 1
ATOM 1121 O O . VAL A 1 151 ? -10.313 4.560 12.455 1.00 90.81 151 VAL A O 1
ATOM 1124 N N . ARG A 1 152 ? -9.268 6.511 12.757 1.00 93.44 152 ARG A N 1
ATOM 1125 C CA . ARG A 1 152 ? -10.458 7.204 13.265 1.00 93.44 152 ARG A CA 1
ATOM 1126 C C . ARG A 1 152 ? -11.342 7.693 12.132 1.00 93.44 152 ARG A C 1
ATOM 1128 O O . ARG A 1 152 ? -10.854 8.021 11.052 1.00 93.44 152 ARG A O 1
ATOM 1135 N N . ALA A 1 153 ? -12.635 7.821 12.409 1.00 95.06 153 ALA A N 1
ATOM 1136 C CA . ALA A 1 153 ? -13.557 8.495 11.507 1.00 95.06 153 ALA A CA 1
ATOM 1137 C C . ALA A 1 153 ? -13.015 9.889 11.124 1.00 95.06 153 ALA A C 1
ATOM 1139 O O . ALA A 1 153 ? -12.630 10.683 11.985 1.00 95.06 153 ALA A O 1
ATOM 1140 N N . GLY A 1 154 ? -12.980 10.182 9.825 1.00 95.69 154 GLY A N 1
ATOM 1141 C CA . GLY A 1 154 ? -12.424 11.408 9.251 1.00 95.69 154 GLY A CA 1
ATOM 1142 C C . GLY A 1 154 ? -10.921 11.367 8.949 1.00 95.69 154 GLY A C 1
ATOM 1143 O O . GLY A 1 154 ? -10.436 12.245 8.233 1.00 95.69 154 GLY A O 1
ATOM 1144 N N . GLU A 1 155 ? -10.174 10.366 9.427 1.00 94.50 155 GLU A N 1
ATOM 1145 C CA . GLU A 1 155 ? -8.777 10.173 9.023 1.00 94.50 155 GLU A CA 1
ATOM 1146 C C . GLU A 1 155 ? -8.687 9.631 7.593 1.00 94.50 155 GLU A C 1
ATOM 1148 O O . GLU A 1 155 ? -9.617 9.022 7.065 1.00 94.50 155 GLU A O 1
ATOM 1153 N N . THR A 1 156 ? -7.557 9.886 6.935 1.00 94.56 156 THR A N 1
ATOM 1154 C CA . THR A 1 156 ? -7.324 9.439 5.559 1.00 94.56 156 THR A CA 1
ATOM 1155 C C . THR A 1 156 ? -6.325 8.299 5.548 1.00 94.56 156 THR A C 1
ATOM 1157 O O . THR A 1 156 ? -5.259 8.384 6.156 1.00 94.56 156 THR A O 1
ATOM 1160 N N . LEU A 1 157 ? -6.685 7.248 4.825 1.00 93.31 157 LEU A N 1
ATOM 1161 C CA . LEU A 1 157 ? -5.804 6.149 4.489 1.00 93.31 157 LEU A CA 1
ATOM 1162 C C . LEU A 1 157 ? -5.285 6.334 3.075 1.00 93.31 157 LEU A C 1
ATOM 1164 O O . LEU A 1 157 ? -6.057 6.626 2.159 1.00 93.31 157 LEU A O 1
ATOM 1168 N N . TYR A 1 158 ? -3.991 6.109 2.908 1.00 92.19 158 TYR A N 1
ATOM 1169 C CA . TYR A 1 158 ? -3.304 6.203 1.635 1.00 92.19 158 TYR A CA 1
ATOM 1170 C C . TYR A 1 158 ? -2.764 4.832 1.244 1.00 92.19 158 TYR A C 1
ATOM 1172 O O . TYR A 1 158 ? -2.300 4.064 2.081 1.00 92.19 158 TYR A O 1
ATOM 1180 N N . MET A 1 159 ? -2.820 4.541 -0.049 1.00 90.31 159 MET A N 1
ATOM 1181 C CA . MET A 1 159 ? -2.096 3.460 -0.694 1.00 90.31 159 MET A CA 1
ATOM 1182 C C . MET A 1 159 ? -1.072 4.091 -1.624 1.00 90.31 159 MET A C 1
ATOM 1184 O O . MET A 1 159 ? -1.440 4.656 -2.654 1.00 90.31 159 MET A O 1
ATOM 1188 N N . HIS A 1 160 ? 0.201 3.991 -1.273 1.00 88.25 160 HIS A N 1
ATOM 1189 C CA . HIS A 1 160 ? 1.304 4.430 -2.117 1.00 88.25 160 HIS A CA 1
ATOM 1190 C C . HIS A 1 160 ? 1.793 3.258 -2.949 1.00 88.25 160 HIS A C 1
ATOM 1192 O O . HIS A 1 160 ? 2.040 2.194 -2.397 1.00 88.25 160 HIS A O 1
ATOM 1198 N N . CYS A 1 161 ? 1.998 3.442 -4.247 1.00 84.38 161 CYS A N 1
ATOM 1199 C CA . CYS A 1 161 ? 2.512 2.398 -5.128 1.00 84.38 161 CYS A CA 1
ATOM 1200 C C . CYS A 1 161 ? 3.558 2.939 -6.098 1.00 84.38 161 CYS A C 1
ATOM 1202 O O . CYS A 1 161 ? 3.612 4.146 -6.369 1.00 84.38 161 CYS A O 1
ATOM 1204 N N . TYR A 1 162 ? 4.385 2.043 -6.629 1.00 82.94 162 TYR A N 1
ATOM 1205 C CA . TYR A 1 162 ? 5.191 2.359 -7.795 1.00 82.94 162 TYR A CA 1
ATOM 1206 C C . TYR A 1 162 ? 5.338 1.176 -8.742 1.00 82.94 162 TYR A C 1
ATOM 1208 O O . TYR A 1 162 ? 5.398 0.020 -8.338 1.00 82.94 162 TYR A O 1
ATOM 1216 N N . ALA A 1 163 ? 5.421 1.491 -10.028 1.00 82.44 163 ALA A N 1
ATOM 1217 C CA . AL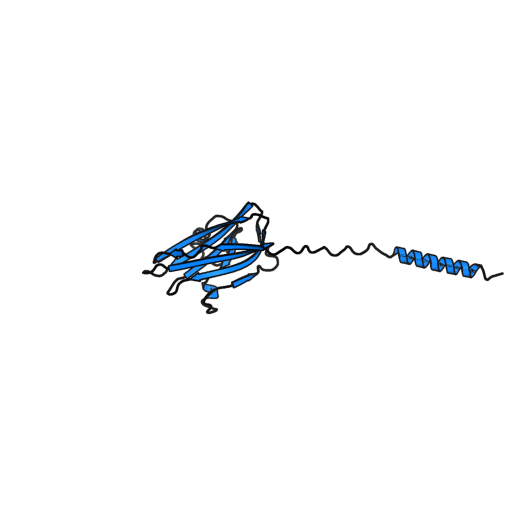A A 1 163 ? 5.627 0.530 -11.097 1.00 82.44 163 ALA A CA 1
ATOM 1218 C C . ALA A 1 163 ? 6.841 0.946 -11.921 1.00 82.44 163 ALA A C 1
ATOM 1220 O O . ALA A 1 163 ? 6.988 2.123 -12.266 1.00 82.44 163 ALA A O 1
ATOM 1221 N N . CYS A 1 164 ? 7.707 -0.012 -12.248 1.00 81.00 164 CYS A N 1
ATOM 1222 C CA . CYS A 1 164 ? 8.864 0.235 -13.093 1.00 81.00 164 CYS A CA 1
ATOM 1223 C C . CYS A 1 164 ? 8.729 -0.503 -14.424 1.00 81.00 164 CYS A C 1
ATOM 1225 O O . CYS A 1 164 ? 8.675 -1.736 -14.493 1.00 81.00 164 CYS A O 1
ATOM 1227 N N . ASN A 1 165 ? 8.689 0.274 -15.503 1.00 83.31 165 ASN A N 1
ATOM 1228 C CA . ASN A 1 165 ? 8.735 -0.255 -16.849 1.00 83.31 165 ASN A CA 1
ATOM 1229 C C . ASN A 1 165 ? 10.187 -0.297 -17.339 1.00 83.31 165 ASN A C 1
ATOM 1231 O O . ASN A 1 165 ? 10.733 0.715 -17.779 1.00 83.31 165 ASN A O 1
ATOM 1235 N N . PHE A 1 166 ? 10.796 -1.482 -17.294 1.00 82.19 166 PHE A N 1
ATOM 1236 C CA . PHE A 1 166 ? 12.144 -1.698 -17.824 1.00 82.19 166 PHE A CA 1
ATOM 1237 C C . PHE A 1 166 ? 12.176 -1.904 -19.342 1.00 82.19 166 PHE A C 1
ATOM 1239 O O . PHE A 1 166 ? 13.261 -1.964 -19.920 1.00 82.19 166 PHE A O 1
ATOM 1246 N N . SER A 1 167 ? 11.017 -2.009 -20.005 1.00 83.44 167 SER A N 1
ATOM 1247 C CA . SER A 1 167 ? 10.975 -2.059 -21.462 1.00 83.44 167 SER A CA 1
ATOM 1248 C C . SER A 1 167 ? 11.455 -0.723 -22.038 1.00 83.44 167 SER A C 1
ATOM 1250 O O . SER A 1 167 ? 10.932 0.325 -21.652 1.00 83.44 167 SER A O 1
ATOM 1252 N N . PRO A 1 168 ? 12.408 -0.730 -22.984 1.00 86.38 168 PRO A N 1
ATOM 1253 C CA . PRO A 1 168 ? 12.831 0.482 -23.679 1.00 86.38 168 PRO A CA 1
ATOM 1254 C C . PRO A 1 168 ? 11.891 0.873 -24.829 1.00 86.38 168 PRO A C 1
ATOM 1256 O O . PRO A 1 168 ? 11.986 1.986 -25.339 1.00 86.38 168 PRO A O 1
ATOM 1259 N N . GLU A 1 169 ? 10.986 -0.018 -25.244 1.00 88.00 169 GLU A N 1
ATOM 1260 C CA . GLU A 1 169 ? 10.246 0.115 -26.508 1.00 88.00 169 GLU A CA 1
ATOM 1261 C C . GLU A 1 169 ? 8.724 0.116 -26.345 1.00 88.00 169 GLU A C 1
ATOM 1263 O O . GLU A 1 169 ? 8.010 0.597 -27.228 1.00 88.00 169 GLU A O 1
ATOM 1268 N N . HIS A 1 170 ? 8.195 -0.426 -25.247 1.00 86.12 170 HIS A N 1
ATOM 1269 C CA . HIS A 1 170 ? 6.759 -0.655 -25.097 1.00 86.12 170 HIS A CA 1
ATOM 1270 C C . HIS A 1 170 ? 6.208 -0.036 -23.817 1.00 86.12 170 HIS A C 1
ATOM 1272 O O . HIS A 1 170 ? 6.875 -0.006 -22.785 1.00 86.12 170 HIS A O 1
ATOM 1278 N N . VAL A 1 171 ? 4.961 0.439 -23.886 1.00 86.06 171 VAL A N 1
ATOM 1279 C CA . VAL A 1 171 ? 4.199 0.834 -22.697 1.00 86.06 171 VAL A CA 1
ATOM 1280 C C . VAL A 1 171 ? 3.959 -0.415 -21.848 1.00 86.06 171 VAL A C 1
ATOM 1282 O O . VAL A 1 171 ? 3.443 -1.419 -22.340 1.00 86.06 171 VAL A O 1
ATOM 1285 N N . GLY A 1 172 ? 4.343 -0.351 -20.576 1.00 80.31 172 GLY A N 1
ATOM 1286 C CA . GLY A 1 172 ? 4.065 -1.387 -19.590 1.00 80.31 172 GLY A CA 1
ATOM 1287 C C . GLY A 1 172 ? 2.679 -1.182 -18.994 1.00 80.31 172 GLY A C 1
ATOM 1288 O O . GLY A 1 172 ? 2.302 -0.052 -18.696 1.00 80.31 172 GLY A O 1
ATOM 1289 N N . TYR A 1 173 ? 1.922 -2.261 -18.812 1.00 81.00 173 TYR A N 1
ATOM 1290 C CA . TYR A 1 173 ? 0.582 -2.205 -18.227 1.00 81.00 173 TYR A CA 1
ATOM 1291 C C . TYR A 1 173 ? 0.584 -2.792 -16.819 1.00 81.00 173 TYR A C 1
ATOM 1293 O O . TYR A 1 173 ? 1.104 -3.892 -16.604 1.00 81.00 173 TYR A O 1
ATOM 1301 N N . PHE A 1 174 ? -0.019 -2.050 -15.894 1.00 79.81 174 PHE A N 1
ATOM 1302 C CA . PHE A 1 174 ? -0.010 -2.319 -14.461 1.00 79.81 174 PHE A CA 1
ATOM 1303 C C . PHE A 1 174 ? -1.396 -2.107 -13.854 1.00 79.81 174 PHE A C 1
ATOM 1305 O O . PHE A 1 174 ? -2.217 -1.346 -14.377 1.00 79.81 174 PHE A O 1
ATOM 1312 N N . HIS A 1 175 ? -1.648 -2.786 -12.738 1.00 79.94 175 HIS A N 1
ATOM 1313 C CA . HIS A 1 175 ? -2.849 -2.620 -11.931 1.00 79.94 175 HIS A CA 1
ATOM 1314 C C . HIS A 1 175 ? -2.570 -3.022 -10.477 1.00 79.94 175 HIS A C 1
ATOM 1316 O O . HIS A 1 175 ? -2.169 -4.157 -10.221 1.00 79.94 175 HIS A O 1
ATOM 1322 N N . HIS A 1 176 ? -2.838 -2.110 -9.535 1.00 81.50 176 HIS A N 1
ATOM 1323 C CA . HIS A 1 176 ? -2.788 -2.364 -8.091 1.00 81.50 176 HIS A CA 1
ATOM 1324 C C . HIS A 1 176 ? -4.180 -2.318 -7.490 1.00 81.50 176 HIS A C 1
ATOM 1326 O O . HIS A 1 176 ? -4.940 -1.366 -7.704 1.00 81.50 176 HIS A O 1
ATOM 1332 N N . MET A 1 177 ? -4.487 -3.302 -6.656 1.00 83.19 177 MET A N 1
ATOM 1333 C CA . MET A 1 177 ? -5.677 -3.276 -5.827 1.00 83.19 177 MET A CA 1
ATOM 1334 C C . MET A 1 177 ? -5.396 -3.885 -4.452 1.00 83.19 177 MET A C 1
ATOM 1336 O O . MET A 1 177 ? -4.777 -4.939 -4.336 1.00 83.19 177 MET A O 1
ATOM 1340 N N . VAL A 1 178 ? -5.893 -3.222 -3.410 1.00 85.44 178 VAL A N 1
ATOM 1341 C CA . VAL A 1 178 ? -5.832 -3.688 -2.023 1.00 85.44 178 VAL A CA 1
ATOM 1342 C C . VAL A 1 178 ? -7.219 -3.644 -1.423 1.00 85.44 178 VAL A C 1
ATOM 1344 O O . VAL A 1 178 ? -7.875 -2.600 -1.446 1.00 85.44 178 VAL A O 1
ATOM 1347 N N . ARG A 1 179 ? -7.662 -4.759 -0.845 1.00 87.25 179 ARG A N 1
ATOM 1348 C CA . ARG A 1 179 ? -8.846 -4.780 0.010 1.00 87.25 179 ARG A CA 1
ATOM 1349 C C . ARG A 1 179 ? -8.415 -4.731 1.469 1.00 87.25 179 ARG A C 1
ATOM 1351 O O . ARG A 1 179 ? -7.673 -5.591 1.926 1.00 87.25 179 ARG A O 1
ATOM 1358 N N . VAL A 1 180 ? -8.900 -3.729 2.190 1.00 88.62 180 VAL A N 1
ATOM 1359 C CA . VAL A 1 180 ? -8.670 -3.562 3.627 1.00 88.62 180 VAL A CA 1
ATOM 1360 C C . VAL A 1 180 ? -9.869 -4.130 4.368 1.00 88.62 180 VAL A C 1
ATOM 1362 O O . VAL A 1 180 ? -10.986 -3.644 4.184 1.00 88.62 180 VAL A O 1
ATOM 1365 N N . LEU A 1 181 ? -9.636 -5.151 5.191 1.00 87.75 181 LEU A N 1
ATOM 1366 C CA . LEU A 1 181 ? -10.653 -5.772 6.035 1.00 87.75 181 LEU A CA 1
ATOM 1367 C C . LEU A 1 181 ? -10.582 -5.175 7.444 1.00 87.75 181 LEU A C 1
ATOM 1369 O O . LEU A 1 181 ? -9.509 -5.144 8.055 1.00 87.75 181 LEU A O 1
ATOM 1373 N N . TYR A 1 182 ? -11.714 -4.697 7.960 1.00 88.81 182 TYR A N 1
ATOM 1374 C CA . TYR A 1 182 ? -11.779 -3.970 9.230 1.00 88.81 182 TYR A CA 1
ATOM 1375 C C . TYR A 1 182 ? -13.093 -4.201 9.992 1.00 88.81 182 TYR A C 1
ATOM 1377 O O . TYR A 1 182 ? -14.040 -4.771 9.455 1.00 88.81 182 TYR A O 1
ATOM 1385 N N . TRP A 1 183 ? -13.114 -3.798 11.265 1.00 87.88 183 TRP A N 1
ATOM 1386 C CA . TRP A 1 183 ? -14.223 -3.931 12.216 1.00 87.88 183 TRP A CA 1
ATOM 1387 C C . TRP A 1 183 ? -14.561 -2.557 12.774 1.00 87.88 183 TRP A C 1
ATOM 1389 O O . TRP A 1 183 ? -13.606 -1.749 12.885 1.00 87.88 183 TRP A O 1
#

Foldseek 3Di:
DPPVPVVVVVVVVVVVVVVVVVVPPDPDPPDDPPPDPDDKDKDKDKPDKDWDDAQDKDKDKDKDAAQAKWWWWKKWWWKDWDDDDWFFLWKWKFLDPDQVCVVCVVVPSSFDDPVDPGIDDIDGPPVDCVPPVDNIDGDIGGDPPPPIDIDGHGGMMMMITMIGRNHNPDIIMIMIMMMTITD

pLDDT: mean 73.44, std 15.47, range [32.84, 95.69]

Sequence (183 aa):
MRTTSLAVLLILAVALLAIGALATQGPAPADPPVLHERALKAITFNTQAYGVDPAKTDKRSMQITAEEDMHIVALEHFIGVGKGSLSDNGHILSTAPDNPWVKWEEAGTGMEPSGVAGYFGYCGRDYYSEVAGIADVMAYEPFPAGTHVPVRAGETLYMHCYACNFSPEHVGYFHHMVRVLYW